Protein AF-A0A6A6HQ16-F1 (afdb_monomer_lite)

InterPro domains:
  IPR009072 Histone-fold [G3DSA:1.10.20.10] (1-107)
  IPR009072 Histone-fold [SSF47113] (22-85)
  IPR029003 CENP-S/Mhf1 [PF15630] (12-87)

Radius of gyration: 22.03 Å; chains: 1; bounding box: 41×50×66 Å

Secondary structure (DSSP, 8-state):
------HHHHHHHHHHHHHHHHHHHHHHHHHHHT----HHHHHHHHHHHHHHHHHHHHHHHHHHHHTT-SS--HHHHHHHHTT-HHHHHHHHHHHHHHHHHHHHHHHTSPPP--------

pLDDT: mean 88.75, std 14.36, range [36.16, 97.94]

Structure (mmCIF, N/CA/C/O backbone):
data_AF-A0A6A6HQ16-F1
#
_entry.id   AF-A0A6A6HQ16-F1
#
loop_
_atom_site.group_PDB
_atom_site.id
_atom_site.type_symbol
_atom_site.label_atom_id
_atom_site.label_alt_id
_atom_site.label_comp_id
_atom_site.label_asym_id
_atom_site.label_entity_id
_atom_site.label_seq_id
_atom_site.pdbx_PDB_ins_code
_atom_site.Cartn_x
_atom_site.Cartn_y
_atom_site.Cartn_z
_atom_site.occupancy
_atom_site.B_iso_or_equiv
_atom_site.auth_seq_id
_atom_site.auth_comp_id
_atom_site.auth_asym_id
_atom_site.auth_atom_id
_atom_site.pdbx_PDB_model_num
ATOM 1 N N . MET A 1 1 ? 0.372 10.631 -29.970 1.00 36.16 1 MET A N 1
ATOM 2 C CA . MET A 1 1 ? 1.454 11.220 -29.160 1.00 36.16 1 MET A CA 1
ATOM 3 C C . MET A 1 1 ? 0.860 11.444 -27.788 1.00 36.16 1 MET A C 1
ATOM 5 O O . MET A 1 1 ? -0.091 12.208 -27.686 1.00 36.16 1 MET A O 1
ATOM 9 N N . ALA A 1 2 ? 1.260 10.630 -26.811 1.00 50.88 2 ALA A N 1
ATOM 10 C CA . ALA A 1 2 ? 0.778 10.767 -25.443 1.00 50.88 2 ALA A CA 1
ATOM 11 C C . ALA A 1 2 ? 1.170 12.164 -24.957 1.00 50.88 2 ALA A C 1
ATOM 13 O O . ALA A 1 2 ? 2.297 12.583 -25.197 1.00 50.88 2 ALA A O 1
ATOM 14 N N . GLN A 1 3 ? 0.221 12.901 -24.385 1.00 52.16 3 GLN A N 1
ATOM 15 C CA . GLN A 1 3 ? 0.517 14.160 -23.716 1.00 52.16 3 GLN A CA 1
ATOM 16 C C . GLN A 1 3 ? 1.601 13.868 -22.679 1.00 52.16 3 GLN A C 1
ATOM 18 O O . GLN A 1 3 ? 1.361 13.073 -21.770 1.00 52.16 3 GLN A O 1
ATOM 23 N N . ASP A 1 4 ? 2.778 14.467 -22.853 1.00 54.19 4 ASP A N 1
ATOM 24 C CA . ASP A 1 4 ? 3.771 14.603 -21.795 1.00 54.19 4 ASP A CA 1
ATOM 25 C C . ASP A 1 4 ? 3.092 15.402 -20.680 1.00 54.19 4 ASP A C 1
ATOM 27 O O . ASP A 1 4 ? 3.055 16.632 -20.690 1.00 54.19 4 ASP A O 1
ATOM 31 N N . ALA A 1 5 ? 2.408 14.688 -19.789 1.00 65.75 5 ALA A N 1
ATOM 32 C CA . ALA A 1 5 ? 1.818 15.273 -18.608 1.00 65.75 5 ALA A CA 1
ATOM 33 C C . ALA A 1 5 ? 2.978 15.808 -17.775 1.00 65.75 5 ALA A C 1
ATOM 35 O O . ALA A 1 5 ? 3.901 15.056 -17.457 1.00 65.75 5 ALA A O 1
ATOM 36 N N . ASP A 1 6 ? 2.936 17.104 -17.463 1.00 85.81 6 ASP A N 1
ATOM 37 C CA . ASP A 1 6 ? 3.894 17.727 -16.560 1.00 85.81 6 ASP A CA 1
ATOM 38 C C . ASP A 1 6 ? 4.027 16.832 -15.311 1.00 85.81 6 ASP A C 1
ATOM 40 O O . ASP A 1 6 ? 3.009 16.531 -14.665 1.00 85.81 6 ASP A O 1
ATOM 44 N N . PRO A 1 7 ? 5.235 16.320 -15.006 1.00 85.94 7 PRO A N 1
ATOM 45 C CA . PRO A 1 7 ? 5.433 15.419 -13.881 1.00 85.94 7 PRO A CA 1
ATOM 46 C C . PRO A 1 7 ? 4.942 16.044 -12.573 1.00 85.94 7 PRO A C 1
ATOM 48 O O . PRO A 1 7 ? 4.357 15.335 -11.757 1.00 85.94 7 PRO A O 1
ATOM 51 N N . ALA A 1 8 ? 5.073 17.366 -12.416 1.00 87.12 8 ALA A N 1
ATOM 52 C CA . ALA A 1 8 ? 4.577 18.080 -11.245 1.00 87.12 8 ALA A CA 1
ATOM 53 C C . ALA A 1 8 ? 3.040 18.072 -11.173 1.00 87.12 8 ALA A C 1
ATOM 55 O O . ALA A 1 8 ? 2.469 17.748 -10.133 1.00 87.12 8 ALA A O 1
ATOM 56 N N . ALA A 1 9 ? 2.356 18.339 -12.289 1.00 91.94 9 ALA A N 1
ATOM 57 C CA . ALA A 1 9 ? 0.892 18.284 -12.350 1.00 91.94 9 ALA A CA 1
ATOM 58 C C . ALA A 1 9 ? 0.352 16.861 -12.112 1.00 91.94 9 ALA A C 1
ATOM 60 O O . ALA A 1 9 ? -0.709 16.666 -11.512 1.00 91.94 9 ALA A O 1
ATOM 61 N N . THR A 1 10 ? 1.086 15.846 -12.573 1.00 93.44 10 THR A N 1
ATOM 62 C CA . THR A 1 10 ? 0.742 14.439 -12.330 1.00 93.44 10 THR A CA 1
ATOM 63 C C . THR A 1 10 ? 0.903 14.084 -10.855 1.00 93.44 10 THR A C 1
ATOM 65 O O . THR A 1 10 ? 0.011 13.459 -10.280 1.00 93.44 10 THR A O 1
ATOM 68 N N . GLU A 1 11 ? 1.998 14.516 -10.229 1.00 93.12 11 GLU A N 1
ATOM 69 C CA . GLU A 1 11 ? 2.240 14.330 -8.800 1.00 93.12 11 GLU A CA 1
ATOM 70 C C . GLU A 1 11 ? 1.145 14.988 -7.951 1.00 93.12 11 GLU A C 1
ATOM 72 O O . GLU A 1 11 ? 0.557 14.327 -7.094 1.00 93.12 11 GLU A O 1
ATOM 77 N N . GLU A 1 12 ? 0.808 16.250 -8.225 1.00 94.38 12 GLU A N 1
ATOM 78 C CA . GLU A 1 12 ? -0.237 16.984 -7.501 1.00 94.38 12 GLU A CA 1
ATOM 79 C C . GLU A 1 12 ? -1.595 16.277 -7.600 1.00 94.38 12 GLU A C 1
ATOM 81 O O . GLU A 1 12 ? -2.304 16.106 -6.599 1.00 94.38 12 GLU A O 1
ATOM 86 N N . ARG A 1 13 ? -1.941 15.785 -8.795 1.00 96.31 13 ARG A N 1
ATOM 87 C CA . ARG A 1 13 ? -3.170 15.021 -9.017 1.00 96.31 13 ARG A CA 1
ATOM 88 C C . ARG A 1 13 ? -3.183 13.717 -8.216 1.00 96.31 13 ARG A C 1
ATOM 90 O O . ARG A 1 13 ? -4.216 13.372 -7.639 1.00 96.31 13 ARG A O 1
ATOM 97 N N . LEU A 1 14 ? -2.069 12.984 -8.183 1.00 96.25 14 LEU A N 1
ATOM 98 C CA . LEU A 1 14 ? -1.955 11.726 -7.438 1.00 96.25 14 LEU A CA 1
ATOM 99 C C . LEU A 1 14 ? -2.022 11.958 -5.925 1.00 96.25 14 LEU A C 1
ATOM 101 O O . LEU A 1 14 ? -2.766 11.255 -5.243 1.00 96.25 14 LEU A O 1
ATOM 105 N N . LYS A 1 15 ? -1.323 12.975 -5.409 1.00 95.12 15 LYS A N 1
ATOM 106 C CA . LYS A 1 15 ? -1.390 13.372 -3.995 1.00 95.12 15 LYS A CA 1
ATOM 107 C C . LYS A 1 15 ? -2.797 13.801 -3.590 1.00 95.12 15 LYS A C 1
ATOM 109 O O . LYS A 1 15 ? -3.283 13.379 -2.545 1.00 95.12 15 LYS A O 1
ATOM 114 N N . SER A 1 16 ? -3.492 14.551 -4.442 1.00 95.50 16 SER A N 1
ATOM 115 C CA . SER A 1 16 ? -4.889 14.940 -4.201 1.00 95.50 16 SER A CA 1
ATOM 116 C C . SER A 1 16 ? -5.831 13.730 -4.141 1.00 95.50 16 SER A C 1
ATOM 118 O O . SER A 1 16 ? -6.685 13.641 -3.257 1.00 95.50 16 SER A O 1
ATOM 120 N N . ALA A 1 17 ? -5.661 12.760 -5.046 1.00 96.50 17 ALA A N 1
ATOM 121 C CA . ALA A 1 17 ? -6.437 11.518 -5.031 1.00 96.50 17 ALA A CA 1
ATOM 122 C C . ALA A 1 17 ? -6.137 10.651 -3.794 1.00 96.50 17 ALA A C 1
ATOM 124 O O . ALA A 1 17 ? -7.049 10.053 -3.209 1.00 96.50 17 ALA A O 1
ATOM 125 N N . LEU A 1 18 ? -4.868 10.607 -3.377 1.00 96.44 18 LEU A N 1
ATOM 126 C CA . LEU A 1 18 ? -4.438 9.910 -2.169 1.00 96.44 18 LEU A CA 1
ATOM 127 C C . LEU A 1 18 ? -5.039 10.559 -0.919 1.00 96.44 18 LEU A C 1
ATOM 129 O O . LEU A 1 18 ? -5.620 9.854 -0.098 1.00 96.44 18 LEU A O 1
ATOM 133 N N . TRP A 1 19 ? -4.981 11.889 -0.814 1.00 95.06 19 TRP A N 1
ATOM 134 C CA . TRP A 1 19 ? -5.596 12.649 0.274 1.00 95.06 19 TRP A CA 1
ATOM 135 C C . TRP A 1 19 ? -7.083 12.326 0.424 1.00 95.06 19 TRP A C 1
ATOM 137 O O . TRP A 1 19 ? -7.538 12.015 1.521 1.00 95.06 19 TRP A O 1
ATOM 147 N N . TYR A 1 20 ? -7.841 12.353 -0.679 1.00 95.50 20 TYR A N 1
ATOM 148 C CA . TYR A 1 20 ? -9.266 12.016 -0.662 1.00 95.50 20 TYR A CA 1
ATOM 149 C C . TYR A 1 20 ? -9.518 10.589 -0.155 1.00 95.50 20 TYR A C 1
ATOM 151 O O . TYR A 1 20 ? -10.391 10.369 0.684 1.00 95.50 20 TYR A O 1
ATOM 159 N N . SER A 1 21 ? -8.736 9.623 -0.640 1.00 96.88 21 SER A N 1
ATOM 160 C CA . SER A 1 21 ? -8.884 8.215 -0.257 1.00 96.88 21 SER A CA 1
ATOM 161 C C . SER A 1 21 ? -8.549 7.989 1.219 1.00 96.88 21 SER A C 1
ATOM 163 O O . SER A 1 21 ? -9.283 7.294 1.916 1.00 96.88 21 SER A O 1
ATOM 165 N N . ILE A 1 22 ? -7.482 8.621 1.716 1.00 96.81 22 ILE A N 1
ATOM 166 C CA . ILE A 1 22 ? -7.082 8.550 3.126 1.00 96.81 22 ILE A CA 1
ATOM 167 C C . ILE A 1 22 ? -8.115 9.229 4.017 1.00 96.81 22 ILE A C 1
ATOM 169 O O . ILE A 1 22 ? -8.486 8.652 5.031 1.00 96.81 22 ILE A O 1
ATOM 173 N N . GLY A 1 23 ? -8.615 10.408 3.635 1.00 95.25 23 GLY A N 1
ATOM 174 C CA . GLY A 1 23 ? -9.666 11.098 4.383 1.00 95.25 23 GLY A CA 1
ATOM 175 C C . GLY A 1 23 ? -10.887 10.204 4.589 1.00 95.25 23 GLY A C 1
ATOM 176 O O . GLY A 1 23 ? -11.346 10.051 5.712 1.00 95.25 23 GLY A O 1
ATOM 177 N N . ARG A 1 24 ? -11.326 9.506 3.534 1.00 95.56 24 ARG A N 1
ATOM 178 C CA . ARG A 1 24 ? -12.427 8.540 3.631 1.00 95.56 24 ARG A CA 1
ATOM 179 C C . ARG A 1 24 ? -12.150 7.380 4.586 1.00 95.56 24 ARG A C 1
ATOM 181 O O . ARG A 1 24 ? -13.013 7.068 5.396 1.00 95.56 24 ARG A O 1
ATOM 188 N N . ILE A 1 25 ? -10.976 6.752 4.494 1.00 96.56 25 ILE A N 1
ATOM 189 C CA . ILE A 1 25 ? -10.600 5.638 5.384 1.00 96.56 25 ILE A CA 1
ATOM 190 C C . ILE A 1 25 ? -10.555 6.121 6.839 1.00 96.56 25 ILE A C 1
ATOM 192 O O . ILE A 1 25 ? -11.105 5.481 7.728 1.00 96.56 25 ILE A O 1
ATOM 196 N N . VAL A 1 26 ? -9.946 7.285 7.075 1.00 96.19 26 VAL A N 1
ATOM 197 C CA . VAL A 1 26 ? -9.848 7.882 8.408 1.00 96.19 26 VAL A CA 1
ATOM 198 C C . VAL A 1 26 ? -11.225 8.233 8.964 1.00 96.19 26 VAL A C 1
ATOM 200 O O . VAL A 1 26 ? -11.454 7.998 10.148 1.00 96.19 26 VAL A O 1
ATOM 203 N N . ASP A 1 27 ? -12.138 8.767 8.153 1.00 93.25 27 ASP A N 1
ATOM 204 C CA . ASP A 1 27 ? -13.511 9.067 8.572 1.00 93.25 27 ASP A CA 1
ATOM 205 C C . ASP A 1 27 ? -14.271 7.785 8.955 1.00 93.25 27 ASP A C 1
ATOM 207 O O . ASP A 1 27 ? -14.910 7.738 10.009 1.00 93.25 27 ASP A O 1
ATOM 211 N N . GLU A 1 28 ? -14.165 6.731 8.137 1.00 94.94 28 GLU A N 1
ATOM 212 C CA . GLU A 1 28 ? -14.778 5.420 8.392 1.00 94.94 28 GLU A CA 1
ATOM 213 C C . GLU A 1 28 ? -14.261 4.806 9.712 1.00 94.94 28 GLU A C 1
ATOM 215 O O . GLU A 1 28 ? -15.062 4.399 10.562 1.00 94.94 28 GLU A O 1
ATOM 220 N N . ASP A 1 29 ? -12.947 4.835 9.949 1.00 95.00 29 ASP A N 1
ATOM 221 C CA . ASP A 1 29 ? -12.332 4.322 11.181 1.00 95.00 29 ASP A CA 1
ATOM 222 C C . ASP A 1 29 ? -12.642 5.197 12.409 1.00 95.00 29 ASP A C 1
ATOM 224 O O . ASP A 1 29 ? -12.910 4.690 13.504 1.00 95.00 29 ASP A O 1
ATOM 228 N N . SER A 1 30 ? -12.650 6.523 12.242 1.00 93.00 30 SER A N 1
ATOM 229 C CA . SER A 1 30 ? -12.933 7.493 13.310 1.00 93.00 30 SER A CA 1
ATOM 230 C C . SER A 1 30 ? -14.346 7.325 13.870 1.00 93.00 30 SER A C 1
ATOM 232 O O . SER A 1 30 ? -14.548 7.419 15.086 1.00 93.00 30 SER A O 1
ATOM 234 N N . LEU A 1 31 ? -15.318 6.994 13.010 1.00 91.94 31 LEU A N 1
ATOM 235 C CA . LEU A 1 31 ? -16.682 6.661 13.424 1.00 91.94 31 LEU A CA 1
ATOM 236 C C . LEU A 1 31 ? -16.717 5.413 14.317 1.00 91.94 31 LEU A C 1
ATOM 238 O O . LEU A 1 31 ? -17.393 5.418 15.349 1.00 91.94 31 LEU A O 1
ATOM 242 N N . GLY A 1 32 ? -15.968 4.365 13.959 1.00 92.31 32 GLY A N 1
ATOM 243 C CA . GLY A 1 32 ? -15.870 3.135 14.752 1.00 92.31 32 GLY A CA 1
ATOM 244 C C . GLY A 1 32 ? -15.177 3.347 16.101 1.00 92.31 32 GLY A C 1
ATOM 245 O O . GLY A 1 32 ? -15.623 2.829 17.127 1.00 92.31 32 GLY A O 1
ATOM 246 N N . LEU A 1 33 ? -14.122 4.161 16.113 1.00 93.88 33 LEU A N 1
ATOM 247 C CA . LEU A 1 33 ? -13.324 4.476 17.300 1.00 93.88 33 LEU A CA 1
ATOM 248 C C . LEU A 1 33 ? -13.950 5.557 18.198 1.00 93.88 33 LEU A C 1
ATOM 250 O O . LEU A 1 33 ? -13.508 5.728 19.334 1.00 93.88 33 LEU A O 1
ATOM 254 N N . LYS A 1 34 ? -14.985 6.267 17.725 1.00 93.50 34 LYS A N 1
ATOM 255 C CA . LYS A 1 34 ? -15.624 7.414 18.404 1.00 93.50 34 LYS A CA 1
ATOM 256 C C . LYS A 1 34 ? -14.633 8.533 18.749 1.00 93.50 34 LYS A C 1
ATOM 258 O O . LYS A 1 34 ? -14.732 9.163 19.803 1.00 93.50 34 LYS A O 1
ATOM 263 N N . VAL A 1 35 ? -13.681 8.778 17.855 1.00 93.94 35 VAL A N 1
ATOM 264 C CA . VAL A 1 35 ? -12.690 9.858 17.962 1.00 93.94 35 VAL A CA 1
ATOM 265 C C . VAL A 1 35 ? -12.763 10.746 16.727 1.00 93.94 35 VAL A C 1
ATOM 267 O O . VAL A 1 35 ? -13.339 10.355 15.721 1.00 93.94 35 VAL A O 1
ATOM 270 N N . ASN A 1 36 ? -12.175 11.939 16.797 1.00 91.81 36 ASN A N 1
ATOM 271 C CA . ASN A 1 36 ? -12.039 12.819 15.639 1.00 91.81 36 ASN A CA 1
ATOM 272 C C . ASN A 1 36 ? -10.575 12.865 15.204 1.00 91.81 36 ASN A C 1
ATOM 274 O O . ASN A 1 36 ? -9.693 13.118 16.029 1.00 91.81 36 ASN A O 1
ATOM 278 N N . ALA A 1 37 ? -10.324 12.676 13.913 1.00 93.81 37 ALA A N 1
ATOM 279 C CA . ALA A 1 37 ? -9.012 12.902 13.330 1.00 93.81 37 ALA A CA 1
ATOM 280 C C . ALA A 1 37 ? -8.777 14.396 13.082 1.00 93.81 37 ALA A C 1
ATOM 282 O O . ALA A 1 37 ? -9.648 15.114 12.589 1.00 93.81 37 ALA A O 1
ATOM 283 N N . THR A 1 38 ? -7.583 14.881 13.416 1.00 94.50 38 THR A N 1
ATOM 284 C CA . THR A 1 38 ? -7.210 16.263 13.108 1.00 94.50 38 THR A CA 1
ATOM 285 C C . THR A 1 38 ? -6.774 16.387 11.645 1.00 94.50 38 THR A C 1
ATOM 287 O O . THR A 1 38 ? -6.212 15.439 11.088 1.00 94.50 38 THR A O 1
ATOM 290 N N . PRO A 1 39 ? -6.932 17.564 11.012 1.00 92.00 39 PRO A N 1
ATOM 291 C CA . PRO A 1 39 ? -6.410 17.795 9.664 1.00 92.00 39 PRO A CA 1
ATOM 292 C C . PRO A 1 39 ? -4.900 17.540 9.554 1.00 92.00 39 PRO A C 1
ATOM 294 O O . PRO A 1 39 ? -4.419 17.068 8.529 1.00 92.00 39 PRO A O 1
ATOM 297 N N . GLN A 1 40 ? -4.147 17.810 10.626 1.00 94.75 40 GLN A N 1
ATOM 298 C CA . GLN A 1 40 ? -2.706 17.564 10.695 1.00 94.75 40 GLN A CA 1
ATOM 299 C C . GLN A 1 40 ? -2.383 16.067 10.726 1.00 94.75 40 GLN A C 1
ATOM 301 O O . GLN A 1 40 ? -1.417 15.648 10.096 1.00 94.75 40 GLN A O 1
ATOM 306 N N . PHE A 1 41 ? -3.188 15.261 11.425 1.00 94.75 41 PHE A N 1
ATOM 307 C CA . PHE A 1 41 ? -3.038 13.807 11.421 1.00 94.75 41 PHE A CA 1
ATOM 308 C C . PHE A 1 41 ? -3.279 13.231 10.022 1.00 94.75 41 PHE A C 1
ATOM 310 O O . PHE A 1 41 ? -2.461 12.455 9.538 1.00 94.75 41 PHE A O 1
ATOM 317 N N . ILE A 1 42 ? -4.345 13.671 9.345 1.00 94.38 42 ILE A N 1
ATOM 318 C CA . ILE A 1 42 ? -4.657 13.249 7.969 1.00 94.38 42 ILE A CA 1
ATOM 319 C C . ILE A 1 42 ? -3.516 13.639 7.017 1.00 94.38 42 ILE A C 1
ATOM 321 O O . ILE A 1 42 ? -3.078 12.815 6.215 1.00 94.38 42 ILE A O 1
ATOM 325 N N . A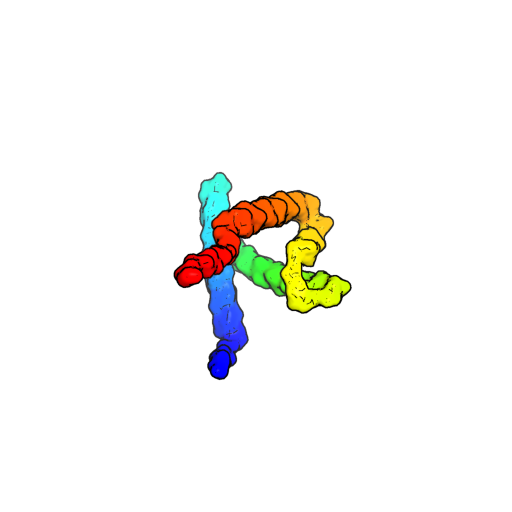LA A 1 43 ? -2.976 14.856 7.151 1.00 93.75 43 ALA A N 1
ATOM 326 C CA . ALA A 1 43 ? -1.836 15.305 6.355 1.00 93.75 43 ALA A CA 1
ATOM 327 C C . ALA A 1 43 ? -0.579 14.461 6.586 1.00 93.75 43 ALA A C 1
ATOM 329 O O . ALA A 1 43 ? 0.055 14.022 5.628 1.00 93.75 43 ALA A O 1
ATOM 330 N N . ALA A 1 44 ? -0.239 14.192 7.848 1.00 96.69 44 ALA A N 1
ATOM 331 C CA . ALA A 1 44 ? 0.912 13.368 8.193 1.00 96.69 44 ALA A CA 1
ATOM 332 C C . ALA A 1 44 ? 0.756 11.927 7.681 1.00 96.69 44 ALA A C 1
ATOM 334 O O . ALA A 1 44 ? 1.711 11.352 7.161 1.00 96.69 44 ALA A O 1
ATOM 335 N N . LEU A 1 45 ? -0.449 11.357 7.777 1.00 96.94 45 LEU A N 1
ATOM 336 C CA . LEU A 1 45 ? -0.751 10.024 7.261 1.00 96.94 45 LEU A CA 1
ATOM 337 C C . LEU A 1 45 ? -0.648 9.964 5.731 1.00 96.94 45 LEU A C 1
ATOM 339 O O . LEU A 1 45 ? -0.160 8.971 5.189 1.00 96.94 45 LEU A O 1
ATOM 343 N N . MET A 1 46 ? -1.056 11.029 5.037 1.00 96.06 46 MET A N 1
ATOM 344 C CA . MET A 1 46 ? -0.899 11.154 3.588 1.00 96.06 46 MET A CA 1
ATOM 345 C C . MET A 1 46 ? 0.572 11.160 3.178 1.00 96.06 46 MET A C 1
ATOM 347 O O . MET A 1 46 ? 0.968 10.318 2.373 1.00 96.06 46 MET A O 1
ATOM 351 N N . GLU A 1 47 ? 1.395 12.013 3.789 1.00 95.69 47 GLU A N 1
ATOM 352 C CA . GLU A 1 47 ? 2.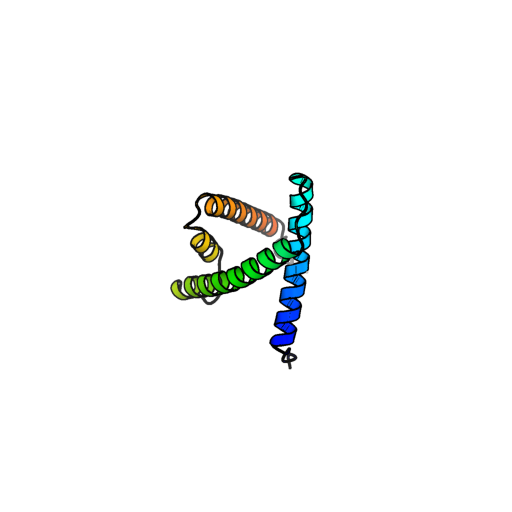833 12.075 3.490 1.00 95.69 47 GLU A CA 1
ATOM 353 C C . GLU A 1 47 ? 3.554 10.762 3.840 1.00 95.69 47 GLU A C 1
ATOM 355 O O . GLU A 1 47 ? 4.385 10.276 3.070 1.00 95.69 47 GLU A O 1
ATOM 360 N N . MET A 1 48 ? 3.190 10.124 4.960 1.00 97.56 48 MET A N 1
ATOM 361 C CA . MET A 1 48 ? 3.726 8.809 5.332 1.00 97.56 48 MET A CA 1
ATOM 362 C C . MET A 1 48 ? 3.378 7.747 4.285 1.00 97.56 48 MET A C 1
ATOM 364 O O . MET A 1 48 ? 4.232 6.954 3.891 1.00 97.56 48 MET A O 1
ATOM 368 N N . THR A 1 49 ? 2.130 7.732 3.817 1.00 97.88 49 THR A N 1
ATOM 369 C CA . THR A 1 49 ? 1.672 6.773 2.806 1.00 97.88 49 THR A CA 1
ATOM 370 C C . THR A 1 49 ? 2.348 7.030 1.462 1.00 97.88 49 THR A C 1
ATOM 372 O O . THR A 1 49 ? 2.764 6.081 0.802 1.00 97.88 49 THR A O 1
ATOM 375 N N . TRP A 1 50 ? 2.526 8.296 1.076 1.00 96.94 50 TRP A N 1
ATOM 376 C CA . TRP A 1 50 ? 3.248 8.678 -0.136 1.00 96.94 50 TRP A CA 1
ATOM 377 C C . TRP A 1 50 ? 4.694 8.165 -0.124 1.00 96.94 50 TRP A C 1
ATOM 379 O O . TRP A 1 50 ? 5.114 7.472 -1.052 1.00 96.94 50 TRP A O 1
ATOM 389 N N . ALA A 1 51 ? 5.427 8.412 0.966 1.00 97.31 51 ALA A N 1
ATOM 390 C CA . ALA A 1 51 ? 6.784 7.895 1.141 1.00 97.31 51 ALA A CA 1
ATOM 391 C C . ALA A 1 51 ? 6.822 6.355 1.140 1.00 97.31 51 ALA A C 1
ATOM 393 O O . ALA A 1 51 ? 7.731 5.741 0.577 1.00 97.31 51 ALA A O 1
ATOM 394 N N . GLN A 1 52 ? 5.813 5.709 1.734 1.00 96.56 52 GLN A N 1
ATOM 395 C CA . GLN A 1 52 ? 5.719 4.253 1.740 1.00 96.56 52 GLN A CA 1
ATOM 396 C C . GLN A 1 52 ? 5.490 3.683 0.335 1.00 96.56 52 GLN A C 1
ATOM 398 O O . GLN A 1 52 ? 6.100 2.671 0.000 1.00 96.56 52 GLN A O 1
ATOM 403 N N . ILE A 1 53 ? 4.668 4.325 -0.503 1.00 97.06 53 ILE A N 1
ATOM 404 C CA . ILE A 1 53 ? 4.451 3.916 -1.900 1.00 97.06 53 ILE A CA 1
ATOM 405 C C . ILE A 1 53 ? 5.771 3.936 -2.676 1.00 97.06 53 ILE A C 1
ATOM 407 O O . ILE A 1 53 ? 6.050 2.995 -3.417 1.00 97.06 53 ILE A O 1
ATOM 411 N N . GLU A 1 54 ? 6.606 4.959 -2.478 1.00 96.56 54 GLU A N 1
ATOM 412 C CA . GLU A 1 54 ? 7.914 5.048 -3.133 1.00 96.56 54 GLU A CA 1
ATOM 413 C C . GLU A 1 54 ? 8.833 3.879 -2.740 1.00 96.56 54 GLU A C 1
ATOM 415 O O . GLU A 1 54 ? 9.446 3.248 -3.605 1.00 96.56 54 GLU A O 1
ATOM 420 N N . ASN A 1 55 ? 8.898 3.549 -1.446 1.00 96.62 55 ASN A N 1
ATOM 421 C CA . ASN A 1 55 ? 9.686 2.415 -0.958 1.00 96.62 55 ASN A CA 1
ATOM 422 C C . ASN A 1 55 ? 9.160 1.083 -1.507 1.00 96.62 55 ASN A C 1
ATOM 424 O O . ASN A 1 55 ? 9.927 0.278 -2.033 1.00 96.62 55 ASN A O 1
ATOM 428 N N . VAL A 1 56 ? 7.842 0.878 -1.449 1.00 97.12 56 VAL A N 1
ATOM 429 C CA . VAL A 1 56 ? 7.190 -0.339 -1.943 1.00 97.12 56 VAL A CA 1
ATOM 430 C C . VAL A 1 56 ? 7.412 -0.517 -3.444 1.00 97.12 56 VAL A C 1
ATOM 432 O O . VAL A 1 56 ? 7.720 -1.621 -3.883 1.00 97.12 56 VAL A O 1
ATOM 435 N N . ALA A 1 57 ? 7.309 0.549 -4.239 1.00 97.44 57 ALA A N 1
ATOM 436 C CA . ALA A 1 57 ? 7.543 0.481 -5.678 1.00 97.44 57 ALA A CA 1
ATOM 437 C C . ALA A 1 57 ? 8.974 0.021 -6.006 1.00 97.44 57 ALA A C 1
ATOM 439 O O . ALA A 1 57 ? 9.153 -0.881 -6.828 1.00 97.44 57 ALA A O 1
ATOM 440 N N . LYS A 1 58 ? 9.982 0.586 -5.324 1.00 97.81 58 LYS A N 1
ATOM 441 C CA . LYS A 1 58 ? 11.397 0.208 -5.495 1.00 97.81 58 LYS A CA 1
ATOM 442 C C . LYS A 1 58 ? 11.654 -1.242 -5.089 1.00 97.81 58 LYS A C 1
ATOM 444 O O . LYS A 1 58 ? 12.344 -1.964 -5.810 1.00 97.81 58 LYS A O 1
ATOM 449 N N . ASP A 1 59 ? 11.082 -1.679 -3.970 1.00 97.38 59 ASP A N 1
ATOM 450 C CA . ASP A 1 59 ? 11.228 -3.052 -3.485 1.00 97.38 59 ASP A CA 1
ATOM 451 C C . ASP A 1 59 ? 10.591 -4.056 -4.456 1.00 97.38 59 ASP A C 1
ATOM 453 O O . ASP A 1 59 ? 11.228 -5.042 -4.833 1.00 97.38 59 ASP A O 1
ATOM 457 N N . LEU A 1 60 ? 9.371 -3.784 -4.931 1.00 97.94 60 LEU A N 1
ATOM 458 C CA . LEU A 1 60 ? 8.676 -4.649 -5.888 1.00 97.94 60 LEU A CA 1
ATOM 459 C C . LEU A 1 60 ? 9.419 -4.751 -7.226 1.00 97.94 60 LEU A C 1
ATOM 461 O O . LEU A 1 60 ? 9.522 -5.846 -7.784 1.00 97.94 60 LEU A O 1
ATOM 465 N N . GLU A 1 61 ? 9.977 -3.644 -7.727 1.00 97.75 61 GLU A N 1
ATOM 466 C CA . GLU A 1 61 ? 10.820 -3.665 -8.926 1.00 97.75 61 GLU A CA 1
ATOM 467 C C . GLU A 1 61 ? 12.066 -4.537 -8.705 1.00 97.75 61 GLU A C 1
ATOM 469 O O . GLU A 1 61 ? 12.391 -5.392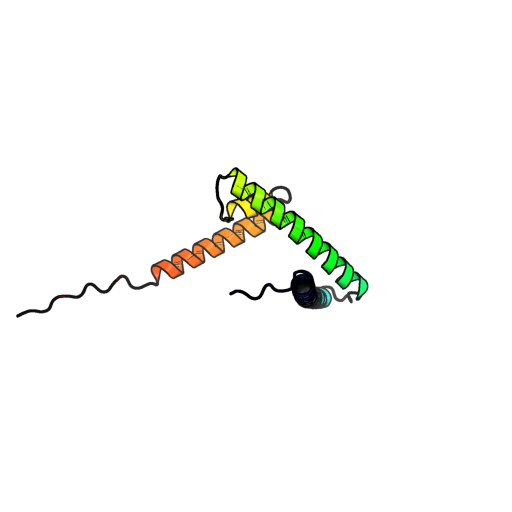 -9.535 1.00 97.75 61 GLU A O 1
ATOM 474 N N . CYS A 1 62 ? 12.740 -4.371 -7.563 1.00 97.69 62 CYS A N 1
ATOM 475 C CA . CYS A 1 62 ? 13.908 -5.171 -7.203 1.00 97.69 62 CYS A CA 1
ATOM 476 C C . CYS A 1 62 ? 13.581 -6.668 -7.118 1.00 97.69 62 CYS A C 1
ATOM 478 O O . CYS A 1 62 ? 14.352 -7.488 -7.621 1.00 97.69 62 CYS A O 1
ATOM 480 N N . PHE A 1 63 ? 12.444 -7.044 -6.526 1.00 97.81 63 PHE A N 1
ATOM 481 C CA . PHE A 1 63 ? 12.027 -8.444 -6.401 1.00 97.81 63 PHE A CA 1
ATOM 482 C C . PHE A 1 63 ? 11.702 -9.078 -7.756 1.00 97.81 63 PHE A C 1
ATOM 484 O O . PHE A 1 63 ? 12.201 -10.167 -8.061 1.00 97.81 63 PHE A O 1
ATOM 491 N N . ALA A 1 64 ? 10.963 -8.370 -8.616 1.00 97.94 64 ALA A N 1
ATOM 492 C CA . ALA A 1 64 ? 10.670 -8.844 -9.965 1.00 97.94 64 ALA A CA 1
ATOM 493 C C . ALA A 1 64 ? 11.961 -9.038 -10.781 1.00 97.94 64 ALA A C 1
ATOM 495 O O . ALA A 1 64 ? 12.158 -10.095 -11.392 1.00 97.94 64 ALA A O 1
ATOM 496 N N . ARG A 1 65 ? 12.886 -8.068 -10.717 1.00 97.31 65 ARG A N 1
ATOM 497 C CA . ARG A 1 65 ? 14.191 -8.130 -11.394 1.00 97.31 65 ARG A CA 1
ATOM 498 C C . ARG A 1 65 ? 15.078 -9.251 -10.863 1.00 97.31 65 ARG A C 1
ATOM 500 O O . ARG A 1 65 ? 15.727 -9.923 -11.660 1.00 97.31 65 ARG A O 1
ATOM 507 N N . HIS A 1 66 ? 15.083 -9.496 -9.552 1.00 96.50 66 HIS A N 1
ATOM 508 C CA . HIS A 1 66 ? 15.805 -10.626 -8.957 1.00 96.50 66 HIS A CA 1
ATOM 509 C C . HIS A 1 66 ? 15.288 -11.973 -9.486 1.00 96.50 66 HIS A C 1
ATOM 511 O O . HIS A 1 66 ? 16.070 -12.885 -9.734 1.00 96.50 66 HIS A O 1
ATOM 517 N N . GLY A 1 67 ? 13.981 -12.071 -9.742 1.00 95.56 67 GLY A N 1
ATOM 518 C CA . GLY A 1 67 ? 13.356 -13.216 -10.406 1.00 95.56 67 GLY A CA 1
ATOM 519 C C . GLY A 1 67 ? 13.475 -13.230 -11.935 1.00 95.56 67 GLY A C 1
ATOM 520 O O . GLY A 1 67 ? 12.772 -14.017 -12.565 1.00 95.56 67 GLY A O 1
ATOM 521 N N . ASN A 1 68 ? 14.300 -12.363 -12.537 1.00 96.31 68 ASN A N 1
ATOM 522 C CA . ASN A 1 68 ? 14.461 -12.188 -13.985 1.00 96.31 68 ASN A CA 1
ATOM 523 C C . ASN A 1 68 ? 13.135 -11.920 -14.735 1.00 96.31 68 ASN A C 1
ATOM 525 O O . ASN A 1 68 ? 12.916 -12.406 -15.846 1.00 96.31 68 ASN A O 1
ATOM 529 N N . ARG A 1 69 ? 12.224 -11.165 -14.107 1.00 97.12 69 ARG A N 1
ATOM 530 C CA . ARG A 1 69 ? 10.915 -10.774 -14.649 1.00 97.12 69 ARG A CA 1
ATOM 531 C C . ARG A 1 69 ? 10.815 -9.256 -14.776 1.00 97.12 69 ARG A C 1
ATOM 533 O O . ARG A 1 69 ? 11.368 -8.513 -13.973 1.00 97.12 69 ARG A O 1
ATOM 540 N N . TYR A 1 70 ? 10.023 -8.811 -15.749 1.00 95.38 70 TYR A N 1
ATOM 541 C CA . TYR A 1 70 ? 9.650 -7.398 -15.935 1.00 95.38 70 TYR A CA 1
ATOM 542 C C . TYR A 1 70 ? 8.228 -7.084 -15.453 1.00 95.38 70 TYR A C 1
ATOM 544 O O . TYR A 1 70 ? 7.775 -5.948 -15.537 1.00 95.38 70 TYR A O 1
ATOM 552 N N . SER A 1 71 ? 7.507 -8.099 -14.974 1.00 96.69 71 SER A N 1
ATOM 553 C CA . SER A 1 71 ? 6.145 -7.978 -14.463 1.00 96.69 71 SER A CA 1
ATOM 554 C C . SER A 1 71 ? 6.098 -8.482 -13.023 1.00 96.69 71 SER A C 1
ATOM 556 O O . SER A 1 71 ? 6.560 -9.594 -12.731 1.00 96.69 71 SER A O 1
ATOM 558 N N . ILE A 1 72 ? 5.561 -7.636 -12.142 1.00 97.56 72 ILE A N 1
ATOM 559 C CA . ILE A 1 72 ? 5.361 -7.915 -10.717 1.00 97.56 72 ILE A CA 1
ATOM 560 C C . ILE A 1 72 ? 4.257 -8.967 -10.570 1.00 97.56 72 ILE A C 1
ATOM 562 O O . ILE A 1 72 ? 3.224 -8.896 -11.238 1.00 97.56 72 ILE A O 1
ATOM 566 N N . ASN A 1 73 ? 4.472 -9.945 -9.695 1.00 95.94 73 ASN A N 1
ATOM 567 C CA . ASN A 1 73 ? 3.520 -11.012 -9.406 1.00 95.94 73 ASN A CA 1
ATOM 568 C C . ASN A 1 73 ? 3.147 -11.058 -7.912 1.00 95.94 73 ASN A C 1
ATOM 570 O O . ASN A 1 73 ? 3.651 -10.293 -7.091 1.00 95.94 73 ASN A O 1
ATOM 574 N N . VAL A 1 74 ? 2.272 -12.000 -7.548 1.00 96.25 74 VAL A N 1
ATOM 575 C CA . VAL A 1 74 ? 1.828 -12.188 -6.157 1.00 96.25 74 VAL A CA 1
ATOM 576 C C . VAL A 1 74 ? 2.995 -12.526 -5.222 1.00 96.25 74 VAL A C 1
ATOM 578 O O . VAL A 1 74 ? 3.029 -12.030 -4.100 1.00 96.25 74 VAL A O 1
ATOM 581 N N . SER A 1 75 ? 3.983 -13.314 -5.666 1.00 95.88 75 SER A N 1
ATOM 582 C CA . SER A 1 75 ? 5.127 -13.666 -4.813 1.00 95.88 75 SER A CA 1
ATOM 583 C C . SER A 1 75 ? 5.990 -12.461 -4.431 1.00 95.88 75 SER A C 1
ATOM 585 O O . SER A 1 75 ? 6.521 -12.449 -3.326 1.00 95.88 75 SER A O 1
ATOM 587 N N . ASP A 1 76 ? 6.083 -11.433 -5.282 1.00 97.31 76 ASP A N 1
ATOM 588 C CA . ASP A 1 76 ? 6.808 -10.195 -4.959 1.00 97.31 76 ASP A CA 1
ATOM 589 C C . ASP A 1 76 ? 6.112 -9.427 -3.821 1.00 97.31 76 ASP A C 1
ATOM 591 O O . ASP A 1 76 ? 6.761 -8.949 -2.891 1.00 97.31 76 ASP A O 1
ATOM 595 N N . VAL A 1 77 ? 4.775 -9.369 -3.853 1.00 96.44 77 VAL A N 1
ATOM 596 C CA . VAL A 1 77 ? 3.956 -8.721 -2.814 1.00 96.44 77 VAL A CA 1
ATOM 597 C C . VAL A 1 77 ? 3.992 -9.510 -1.503 1.00 96.44 77 VAL A C 1
ATOM 599 O O . VAL A 1 77 ? 4.104 -8.921 -0.431 1.00 96.44 77 VAL A O 1
ATOM 602 N N . LEU A 1 78 ? 3.959 -10.843 -1.563 1.00 96.50 78 LEU A N 1
ATOM 603 C CA . LEU A 1 78 ? 4.121 -11.673 -0.366 1.00 96.50 78 LEU A CA 1
ATOM 604 C C . LEU A 1 78 ? 5.525 -11.523 0.239 1.00 96.50 78 LEU A C 1
ATOM 606 O O . LEU A 1 78 ? 5.663 -11.451 1.459 1.00 96.50 78 LEU A O 1
ATOM 610 N N . LEU A 1 79 ? 6.563 -11.401 -0.595 1.00 96.56 79 LEU A N 1
ATOM 611 C CA . LEU A 1 79 ? 7.931 -11.174 -0.130 1.00 96.56 79 LEU A CA 1
ATOM 612 C C . LEU A 1 79 ? 8.090 -9.814 0.564 1.00 96.56 79 LEU A C 1
ATOM 614 O O . LEU A 1 79 ? 8.836 -9.715 1.539 1.00 96.56 79 LEU A O 1
ATOM 618 N N . LEU A 1 80 ? 7.373 -8.786 0.108 1.00 96.50 80 LEU A N 1
ATOM 619 C CA . LEU A 1 80 ? 7.326 -7.476 0.762 1.00 96.50 80 LEU A CA 1
ATOM 620 C C . LEU A 1 80 ? 6.793 -7.577 2.205 1.00 96.50 80 LEU A C 1
ATOM 622 O O . LEU A 1 80 ? 7.329 -6.943 3.113 1.00 96.50 80 LEU A O 1
ATOM 626 N N . ALA A 1 81 ? 5.782 -8.419 2.433 1.00 96.38 81 ALA A N 1
ATOM 627 C CA . ALA A 1 81 ? 5.124 -8.579 3.730 1.00 96.38 81 ALA A CA 1
ATOM 628 C C . ALA A 1 81 ? 5.893 -9.447 4.743 1.00 96.38 81 ALA A C 1
ATOM 630 O O . ALA A 1 81 ? 5.538 -9.454 5.919 1.00 96.38 81 ALA A O 1
ATOM 631 N N . ARG A 1 82 ? 6.982 -10.114 4.334 1.00 95.50 82 ARG A N 1
ATOM 632 C CA . ARG A 1 82 ? 7.731 -11.123 5.121 1.00 95.50 82 ARG A CA 1
ATOM 633 C C . ARG A 1 82 ? 8.193 -10.710 6.525 1.00 95.50 82 ARG A C 1
ATOM 635 O O . ARG A 1 82 ? 8.631 -11.546 7.302 1.00 95.50 82 ARG A O 1
ATOM 642 N N . ARG A 1 83 ? 8.245 -9.406 6.815 1.00 93.62 83 ARG A N 1
ATOM 643 C CA . ARG A 1 83 ? 8.685 -8.869 8.119 1.00 93.62 83 ARG A CA 1
ATOM 644 C C . ARG A 1 83 ? 7.533 -8.681 9.105 1.00 93.62 83 ARG A C 1
ATOM 646 O O . ARG A 1 83 ? 7.778 -8.311 10.248 1.00 93.62 83 ARG A O 1
ATOM 653 N N . ASN A 1 84 ? 6.297 -8.885 8.663 1.00 95.88 84 ASN A N 1
ATOM 654 C CA . ASN A 1 84 ? 5.095 -8.746 9.464 1.00 95.88 84 ASN A CA 1
ATOM 655 C C . ASN A 1 84 ? 4.224 -9.984 9.237 1.00 95.88 84 ASN A C 1
ATOM 657 O O . ASN A 1 84 ? 3.460 -10.041 8.278 1.00 95.88 84 ASN A O 1
ATOM 661 N N . GLU A 1 85 ? 4.346 -10.965 10.132 1.00 94.88 85 GLU A N 1
ATOM 662 C CA . GLU A 1 85 ? 3.647 -12.255 10.033 1.00 94.88 85 GLU A CA 1
ATOM 663 C C . GLU A 1 85 ? 2.120 -12.096 9.944 1.00 94.88 85 GLU A C 1
ATOM 665 O O . GLU A 1 85 ? 1.452 -12.828 9.208 1.00 94.88 85 GLU A O 1
ATOM 670 N N . GLY A 1 86 ? 1.558 -11.107 10.649 1.00 96.69 86 GLY A N 1
ATOM 671 C CA . GLY A 1 86 ? 0.129 -10.801 10.595 1.00 96.69 86 GLY A CA 1
ATOM 672 C C . GLY A 1 86 ? -0.294 -10.300 9.215 1.00 96.69 86 GLY A C 1
ATOM 673 O O . GLY A 1 86 ? -1.240 -10.821 8.627 1.00 96.69 86 GLY A O 1
ATOM 674 N N . LEU A 1 87 ? 0.448 -9.339 8.659 1.00 95.44 87 LEU A N 1
ATOM 675 C CA . LEU A 1 87 ? 0.203 -8.824 7.311 1.00 95.44 87 LEU A CA 1
ATOM 676 C C . LEU A 1 87 ? 0.412 -9.905 6.245 1.00 95.44 87 LEU A C 1
ATOM 678 O O . LEU A 1 87 ? -0.395 -10.026 5.327 1.00 95.44 87 LEU A O 1
ATOM 682 N N . GLU A 1 88 ? 1.468 -10.708 6.370 1.00 95.62 88 GLU A N 1
ATOM 683 C CA . GLU A 1 88 ? 1.743 -11.815 5.457 1.00 95.62 88 GLU A CA 1
ATOM 684 C C . GLU A 1 88 ? 0.587 -12.822 5.443 1.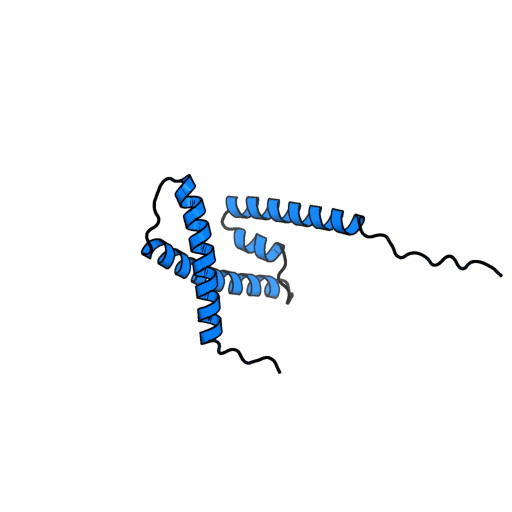00 95.62 88 GLU A C 1
ATOM 686 O O . GLU A 1 88 ? 0.164 -13.254 4.373 1.00 95.62 88 GLU A O 1
ATOM 691 N N . THR A 1 89 ? 0.032 -13.151 6.612 1.00 96.81 89 THR A N 1
ATOM 692 C CA . THR A 1 89 ? -1.115 -14.062 6.733 1.00 96.81 89 THR A CA 1
ATOM 693 C C . THR A 1 89 ? -2.351 -13.506 6.029 1.00 96.81 89 THR A C 1
ATOM 695 O O . THR A 1 89 ? -2.951 -14.203 5.211 1.00 96.81 89 THR A O 1
ATOM 698 N N . VAL A 1 90 ? -2.699 -12.242 6.290 1.00 97.44 90 VAL A N 1
ATOM 699 C CA . VAL A 1 90 ? -3.854 -11.580 5.659 1.00 97.44 90 VAL A CA 1
ATOM 700 C C . VAL A 1 90 ? -3.696 -11.530 4.137 1.00 97.44 90 VAL A C 1
ATOM 702 O O . VAL A 1 90 ? -4.628 -11.849 3.400 1.00 97.44 90 VAL A O 1
ATOM 705 N N . LEU A 1 91 ? -2.506 -11.183 3.640 1.00 96.81 91 LEU A N 1
ATOM 706 C CA . LEU A 1 91 ? -2.254 -11.103 2.200 1.00 96.81 91 LEU A CA 1
ATOM 707 C C . LEU A 1 91 ? -2.248 -12.474 1.518 1.00 96.81 91 LEU A C 1
ATOM 709 O O . LEU A 1 91 ? -2.697 -12.574 0.376 1.00 96.81 91 LEU A O 1
ATOM 713 N N . LYS A 1 92 ? -1.774 -13.530 2.191 1.00 96.50 92 LYS A N 1
ATOM 714 C CA . LYS A 1 92 ? -1.865 -14.907 1.679 1.00 96.50 92 LYS A CA 1
ATOM 715 C C . LYS A 1 92 ? -3.315 -15.345 1.518 1.00 96.50 92 LYS A C 1
ATOM 717 O O . LYS A 1 92 ? -3.678 -15.798 0.437 1.00 96.50 92 LYS A O 1
ATOM 722 N N . GLN A 1 93 ? -4.139 -15.138 2.546 1.00 96.81 93 GLN A N 1
ATOM 723 C CA . GLN A 1 93 ? -5.570 -15.455 2.495 1.00 96.81 93 GLN A CA 1
ATOM 724 C C . GLN A 1 93 ? -6.254 -14.718 1.338 1.00 96.81 93 GLN A C 1
ATOM 726 O O . GLN A 1 93 ? -6.906 -15.336 0.500 1.00 96.81 93 GLN A O 1
ATOM 731 N N . TYR A 1 94 ? -6.005 -13.413 1.211 1.00 96.62 94 TYR A N 1
ATOM 732 C CA . TYR A 1 94 ? -6.559 -12.621 0.115 1.00 96.62 94 TYR A CA 1
ATOM 733 C C . TYR A 1 94 ? -6.088 -13.101 -1.273 1.00 96.62 94 TYR A C 1
ATOM 735 O O . TYR A 1 94 ? -6.862 -13.135 -2.231 1.00 96.62 94 TYR A O 1
ATOM 743 N N . ALA A 1 95 ? -4.825 -13.516 -1.406 1.00 95.38 95 ALA A N 1
ATOM 744 C CA . ALA A 1 95 ? -4.302 -14.065 -2.656 1.00 95.38 95 ALA A CA 1
ATOM 745 C C . ALA A 1 95 ? -4.961 -15.403 -3.039 1.00 95.38 95 ALA A C 1
ATOM 747 O O . ALA A 1 95 ? -5.244 -15.631 -4.219 1.00 95.38 95 ALA A O 1
ATOM 748 N N . GLU A 1 96 ? -5.221 -16.271 -2.061 1.00 95.50 96 GLU A N 1
ATOM 749 C CA . GLU A 1 96 ? -5.931 -17.539 -2.257 1.00 95.50 96 GLU A CA 1
ATOM 750 C C . GLU A 1 96 ? -7.376 -17.303 -2.718 1.00 95.50 96 GLU A C 1
ATOM 752 O O . GLU A 1 96 ? -7.820 -17.920 -3.691 1.00 95.50 96 GLU A O 1
ATOM 757 N N . GLU A 1 97 ? -8.082 -16.352 -2.101 1.00 95.62 97 GLU A N 1
ATOM 758 C CA . GLU A 1 97 ? -9.441 -15.953 -2.491 1.00 95.62 97 GLU A CA 1
ATOM 759 C C . GLU A 1 97 ? -9.499 -15.422 -3.931 1.00 95.62 97 GLU A C 1
ATOM 761 O O . GLU A 1 97 ? -10.348 -15.842 -4.725 1.00 95.62 97 GLU A O 1
ATOM 766 N N . LEU A 1 98 ? -8.559 -14.550 -4.313 1.00 94.00 98 LEU A N 1
ATOM 767 C CA . LEU A 1 98 ? -8.452 -14.044 -5.684 1.00 94.00 98 LEU A CA 1
ATOM 768 C C . LEU A 1 98 ? -8.184 -15.166 -6.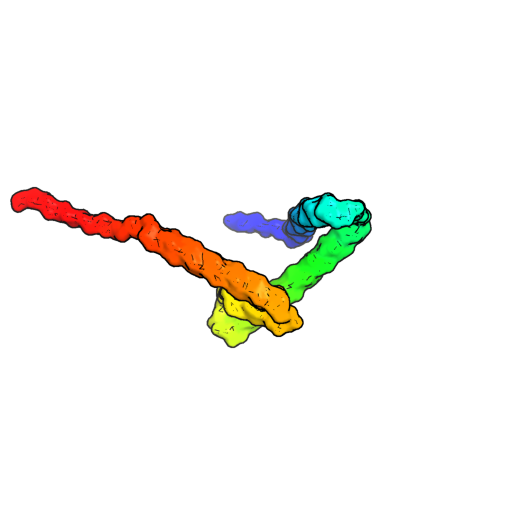691 1.00 94.00 98 LEU A C 1
ATOM 770 O O . LEU A 1 98 ? -8.733 -15.157 -7.797 1.00 94.00 98 LEU A O 1
ATOM 774 N N . GLN A 1 99 ? -7.347 -16.139 -6.330 1.00 91.25 99 GLN A N 1
ATOM 775 C CA . GLN A 1 99 ? -7.062 -17.281 -7.190 1.00 91.25 99 GLN A CA 1
ATOM 776 C C . GLN A 1 99 ? -8.302 -18.167 -7.361 1.00 91.25 99 GLN A C 1
ATOM 778 O O . GLN A 1 99 ? -8.627 -18.537 -8.491 1.00 91.25 99 GLN A O 1
ATOM 783 N N . ALA A 1 100 ? -9.029 -18.449 -6.278 1.00 91.75 100 ALA A N 1
ATOM 784 C CA . ALA A 1 100 ? -10.277 -19.207 -6.323 1.00 91.75 100 ALA A CA 1
ATOM 785 C C . ALA A 1 100 ? -11.332 -18.513 -7.204 1.00 91.75 100 ALA A C 1
ATOM 787 O O . ALA A 1 100 ? -11.926 -19.150 -8.076 1.00 91.75 100 ALA A O 1
ATOM 788 N N . ALA A 1 101 ? -11.502 -17.195 -7.060 1.00 91.25 101 ALA A N 1
ATOM 789 C CA . ALA A 1 101 ? -12.425 -16.405 -7.877 1.00 91.25 101 ALA A CA 1
ATOM 790 C C . ALA A 1 101 ? -12.057 -16.399 -9.375 1.00 91.25 101 ALA A C 1
ATOM 792 O O . ALA A 1 101 ? -12.930 -16.350 -10.244 1.00 91.25 101 ALA A O 1
ATOM 793 N N . ARG A 1 102 ? -10.764 -16.473 -9.714 1.00 88.81 102 ARG A N 1
ATOM 794 C CA . ARG A 1 102 ? -10.322 -16.576 -11.116 1.00 88.81 102 ARG A CA 1
ATOM 795 C C . ARG A 1 102 ? -10.636 -17.936 -11.729 1.00 88.81 102 ARG A C 1
ATOM 797 O O . ARG A 1 102 ? -10.990 -17.973 -12.906 1.00 88.81 102 ARG A O 1
ATOM 804 N N . VAL A 1 103 ? -10.514 -19.015 -10.954 1.00 85.25 103 VAL A N 1
ATOM 805 C CA . VAL A 1 103 ? -10.818 -20.384 -11.406 1.00 85.25 103 VAL A CA 1
ATOM 806 C C . VAL A 1 103 ? -12.310 -20.529 -11.713 1.00 85.25 103 VAL A C 1
ATOM 808 O O . VAL A 1 103 ? -12.675 -20.969 -12.803 1.00 85.25 103 VAL A O 1
ATOM 811 N N . THR A 1 104 ? -13.182 -20.049 -10.823 1.00 80.88 104 THR A N 1
ATOM 812 C CA . THR A 1 104 ? -14.637 -20.088 -11.055 1.00 80.88 104 THR A CA 1
ATOM 813 C C . THR A 1 104 ? -15.048 -19.268 -12.283 1.00 80.88 104 THR A C 1
ATOM 815 O O . THR A 1 104 ? -15.891 -19.697 -13.071 1.00 80.88 104 THR A O 1
ATOM 818 N N . ALA A 1 105 ? -14.405 -18.119 -12.515 1.00 77.94 105 ALA A N 1
ATOM 819 C CA . ALA A 1 105 ? -14.636 -17.298 -13.702 1.00 77.94 105 ALA A CA 1
ATOM 820 C C . ALA A 1 105 ? -14.090 -17.916 -15.007 1.00 77.94 105 ALA A C 1
ATOM 822 O O . ALA A 1 105 ? -14.583 -17.593 -16.093 1.00 77.94 105 ALA A O 1
ATOM 823 N N . SER A 1 106 ? -13.060 -18.770 -14.950 1.00 74.19 106 SER A N 1
ATOM 824 C CA . SER A 1 106 ? -12.595 -19.518 -16.127 1.00 74.19 106 SER A CA 1
ATOM 825 C C . SER A 1 106 ? -13.498 -20.700 -16.463 1.00 74.19 106 SER A C 1
ATOM 827 O O . SER A 1 106 ? -13.763 -20.907 -17.646 1.00 74.19 106 SER A O 1
ATOM 829 N N . ASP A 1 107 ? -14.032 -21.397 -15.459 1.00 68.12 107 ASP A N 1
ATOM 830 C CA . ASP A 1 107 ? -14.950 -22.527 -15.661 1.00 68.12 107 ASP A CA 1
ATOM 831 C C . ASP A 1 107 ? -16.315 -22.085 -16.219 1.00 68.12 107 ASP A C 1
ATOM 833 O O . ASP A 1 107 ? -16.988 -22.842 -16.915 1.00 68.12 107 ASP A O 1
ATOM 837 N N . ALA A 1 108 ? -16.708 -20.827 -15.987 1.00 67.56 108 ALA A N 1
ATOM 838 C CA . ALA A 1 108 ? -17.947 -20.247 -16.506 1.00 67.56 108 ALA A CA 1
ATOM 839 C C . ALA A 1 108 ? -17.884 -19.803 -17.985 1.00 67.56 108 ALA A C 1
ATOM 841 O O . ALA A 1 108 ? -18.913 -19.415 -18.546 1.00 67.56 108 ALA A O 1
ATOM 842 N N . ARG A 1 109 ? -16.714 -19.820 -18.648 1.00 60.50 109 ARG A N 1
ATOM 843 C CA . ARG A 1 109 ? -16.616 -19.437 -20.068 1.00 60.50 109 ARG A CA 1
ATOM 844 C C . ARG A 1 109 ? -17.016 -20.614 -20.968 1.00 60.50 109 ARG A C 1
ATOM 846 O O . ARG A 1 109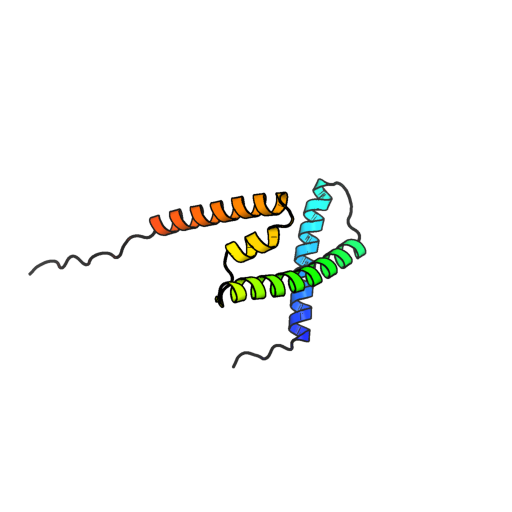 ? -16.312 -21.622 -20.971 1.00 60.50 109 ARG A O 1
ATOM 853 N N . PRO A 1 110 ? -18.090 -20.504 -21.776 1.00 60.78 110 PRO A N 1
ATOM 854 C CA . PRO A 1 110 ? -18.459 -21.567 -22.701 1.00 60.78 110 PRO A CA 1
ATOM 855 C C . PRO A 1 110 ? -17.331 -21.774 -23.719 1.00 60.78 110 PRO A C 1
ATOM 857 O O . PRO A 1 110 ? -16.870 -20.825 -24.358 1.00 60.78 110 PRO A O 1
ATOM 860 N N . GLY A 1 111 ? -16.871 -23.022 -23.847 1.00 64.25 111 GLY A N 1
ATOM 861 C CA . GLY A 1 111 ? -15.854 -23.410 -24.823 1.00 64.25 111 GLY A CA 1
ATOM 862 C C . GLY A 1 111 ? -16.278 -23.072 -26.260 1.00 64.25 111 GLY A C 1
ATOM 863 O O . GLY A 1 111 ? -17.473 -22.928 -26.536 1.00 64.25 111 GLY A O 1
ATOM 864 N N . PRO A 1 112 ? -15.321 -22.932 -27.196 1.00 63.00 112 PRO A N 1
ATOM 865 C CA . PRO A 1 112 ? -15.623 -22.536 -28.564 1.00 63.00 112 PRO A CA 1
ATOM 866 C C . PRO A 1 112 ? -16.645 -23.498 -29.182 1.00 63.00 112 PRO A C 1
ATOM 868 O O . PRO A 1 112 ? -16.420 -24.706 -29.257 1.00 63.00 112 PRO A O 1
ATOM 871 N N . MET A 1 113 ? -17.784 -22.947 -29.617 1.00 60.84 113 MET A N 1
ATOM 872 C CA . MET A 1 113 ? -18.842 -23.681 -30.310 1.00 60.84 113 MET A CA 1
ATOM 873 C C . MET A 1 113 ? -18.253 -24.308 -31.577 1.00 60.84 113 MET A C 1
ATOM 875 O O . MET A 1 113 ? -18.027 -23.629 -32.580 1.00 60.84 113 MET A O 1
ATOM 879 N N . SER A 1 114 ? -17.984 -25.614 -31.520 1.00 61.94 114 SER A N 1
ATOM 880 C CA . SER A 1 114 ? -17.607 -26.400 -32.690 1.00 61.94 114 SER A CA 1
ATOM 881 C C . SER A 1 114 ? -18.747 -26.307 -33.700 1.00 61.94 114 SER A C 1
ATOM 883 O O . SER A 1 114 ? -19.857 -26.791 -33.453 1.00 61.94 114 SER A O 1
ATOM 885 N N . LYS A 1 115 ? -18.499 -25.608 -34.813 1.00 55.94 115 LYS A N 1
ATOM 886 C CA . LYS A 1 115 ? -19.449 -25.481 -35.918 1.00 55.94 115 LYS A CA 1
ATOM 887 C C . LYS A 1 115 ? -19.690 -26.882 -36.477 1.00 55.94 115 LYS A C 1
ATOM 889 O O . LYS A 1 115 ? -18.896 -27.376 -37.269 1.00 55.94 115 LYS A O 1
ATOM 894 N N . ARG A 1 116 ? -20.784 -27.525 -36.057 1.00 52.56 116 ARG A N 1
ATOM 895 C CA . ARG A 1 116 ? -21.306 -28.728 -36.711 1.00 52.56 116 ARG A CA 1
ATOM 896 C C . ARG A 1 116 ? -21.632 -28.354 -38.154 1.00 52.56 116 ARG A C 1
ATOM 898 O O . ARG A 1 116 ? -22.624 -27.675 -38.411 1.00 52.56 116 ARG A O 1
ATOM 905 N N . THR A 1 117 ? -20.779 -28.765 -39.083 1.00 56.31 117 THR A N 1
ATOM 906 C CA . THR A 1 117 ? -21.058 -28.753 -40.515 1.00 56.31 117 THR A CA 1
ATOM 907 C C . THR A 1 117 ? -22.253 -29.668 -40.766 1.00 56.31 117 THR A C 1
ATOM 909 O O . THR A 1 117 ? -22.167 -30.891 -40.687 1.00 56.31 117 THR A O 1
ATOM 912 N N . ARG A 1 118 ? -23.413 -29.049 -40.990 1.00 57.56 118 ARG A N 1
ATOM 913 C CA . ARG A 1 118 ? -24.639 -29.714 -41.423 1.00 57.56 118 ARG A CA 1
ATOM 914 C C . ARG A 1 118 ? -24.581 -29.854 -42.945 1.00 57.56 118 ARG A C 1
ATOM 916 O O . ARG A 1 118 ? -24.609 -28.845 -43.634 1.00 57.56 118 ARG A O 1
ATOM 923 N N . THR A 1 119 ? -24.429 -31.099 -43.385 1.00 51.41 119 THR A N 1
ATOM 924 C CA . THR A 1 119 ? -25.042 -31.753 -44.558 1.00 51.41 119 THR A CA 1
ATOM 925 C C . THR A 1 119 ? -25.207 -30.947 -45.856 1.00 51.41 119 THR A C 1
ATOM 927 O O . THR A 1 119 ? -25.943 -29.963 -45.900 1.00 51.41 119 THR A O 1
ATOM 930 N N . GLN A 1 120 ? -24.683 -31.503 -46.950 1.00 51.81 120 GLN A N 1
ATOM 931 C CA . GLN A 1 120 ? -25.537 -31.853 -48.089 1.00 51.81 120 GLN A CA 1
ATOM 932 C C . GLN A 1 120 ? -25.480 -33.362 -48.294 1.00 51.81 120 GLN A C 1
ATOM 934 O O . GLN A 1 120 ? -24.395 -33.926 -48.026 1.00 51.81 120 GLN A O 1
#

Foldseek 3Di:
DPPPDDVVNVVVVVLVVLLVVLVVVQVVVCVVVVHDDDPVNSVVVSVVVVVVVVVLVVQQCVQCVVVVHPDGDLVSVLVVCVVPPVVSVVSVVVVVVVVVVVVVVVVPDDDPPDPPPDDD

Organism: Viridothelium virens (NCBI:txid1048519)

Sequence (120 aa):
MAQDADPAATEERLKSALWYSIGRIVDEDSLGLKVNATPQFIAALMEMTWAQIENVAKDLECFARHGNRYSINVSDVLLLARRNEGLETVLKQYAEELQAARVTASDARPGPMSKRTRTQ